Protein AF-A0A2S9FJN2-F1 (afdb_monomer_lite)

Sequence (68 aa):
MAQRYEAPGLASRIFNNTIRRLAELGISIQGSTAVRVRGRTTGRLRGVVVNLLEIGGRRYLVSPRGNT

pLDDT: mean 79.12, std 10.03, range [47.88, 92.81]

Radius of gyration: 13.76 Å; chains: 1; bounding box: 34×26×32 Å

Foldseek 3Di:
DDPDDPDDDPVSVVVQVVQQVCVVVVNDDPQWHWDWDQDPPPRDTDTHTFHWDDDPNDTDGDDPNDDD

Structure (mmCIF, N/CA/C/O backbone):
data_AF-A0A2S9FJN2-F1
#
_entry.id   AF-A0A2S9FJN2-F1
#
loop_
_atom_site.group_PDB
_atom_site.id
_atom_site.type_symbol
_atom_site.label_atom_id
_atom_site.label_alt_id
_atom_site.label_comp_id
_atom_site.label_asym_id
_atom_site.label_entity_id
_atom_site.label_seq_id
_atom_site.pdbx_PDB_ins_code
_atom_site.Cartn_x
_atom_site.Cartn_y
_atom_site.Cartn_z
_atom_site.occupancy
_atom_site.B_iso_or_equiv
_atom_site.auth_seq_id
_atom_site.auth_comp_id
_atom_site.auth_asym_id
_atom_site.auth_atom_id
_atom_site.pdbx_PDB_model_num
ATOM 1 N N . MET A 1 1 ? -3.047 -16.605 -23.862 1.00 47.88 1 MET A N 1
ATOM 2 C CA . MET A 1 1 ? -2.732 -15.159 -23.889 1.00 47.88 1 MET A CA 1
ATOM 3 C C . MET A 1 1 ? -1.543 -14.915 -22.975 1.00 47.88 1 MET A C 1
ATOM 5 O O . MET A 1 1 ? -1.643 -15.228 -21.797 1.00 47.88 1 MET A O 1
ATOM 9 N N . ALA A 1 2 ? -0.410 -14.443 -23.495 1.00 52.34 2 ALA A N 1
ATOM 10 C CA . ALA A 1 2 ? 0.731 -14.092 -22.651 1.00 52.34 2 ALA A CA 1
ATOM 11 C C . ALA A 1 2 ? 0.411 -12.786 -21.905 1.00 52.34 2 ALA A C 1
ATOM 13 O O . ALA A 1 2 ? 0.180 -11.761 -22.545 1.00 52.34 2 ALA A O 1
ATOM 14 N N . GLN A 1 3 ? 0.344 -12.819 -20.570 1.00 63.78 3 GLN A N 1
ATOM 15 C CA . GLN A 1 3 ? 0.194 -11.602 -19.768 1.00 63.78 3 GLN A CA 1
ATOM 16 C C . GLN A 1 3 ? 1.447 -10.737 -19.948 1.00 63.78 3 GLN A C 1
ATOM 18 O O . GLN A 1 3 ? 2.525 -11.079 -19.463 1.00 63.78 3 GLN A O 1
ATOM 23 N N . ARG A 1 4 ? 1.316 -9.617 -20.665 1.00 69.25 4 ARG A N 1
ATOM 24 C CA . ARG A 1 4 ? 2.380 -8.616 -20.778 1.00 69.25 4 ARG A CA 1
ATOM 25 C C . ARG A 1 4 ? 2.482 -7.869 -19.447 1.00 69.25 4 ARG A C 1
ATOM 27 O O . ARG A 1 4 ? 1.591 -7.104 -19.089 1.00 69.25 4 ARG A O 1
ATOM 34 N N . TYR A 1 5 ? 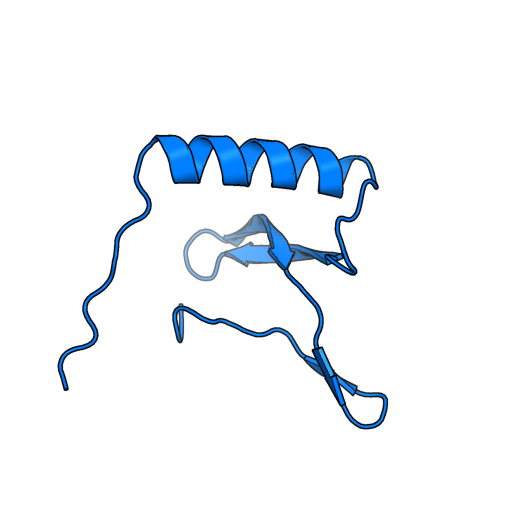3.561 -8.116 -18.709 1.00 69.06 5 TYR A N 1
ATOM 35 C CA . TYR A 1 5 ? 3.881 -7.376 -17.493 1.00 69.06 5 TYR A CA 1
ATOM 36 C C . TYR A 1 5 ? 4.414 -5.985 -17.854 1.00 69.06 5 TYR A C 1
ATOM 38 O O . TYR A 1 5 ? 5.547 -5.833 -18.307 1.00 69.06 5 TYR A O 1
ATOM 46 N N . GLU A 1 6 ? 3.586 -4.966 -17.645 1.00 73.56 6 GLU A N 1
ATOM 47 C CA . GLU A 1 6 ? 3.974 -3.558 -17.739 1.00 73.56 6 GLU A CA 1
ATOM 48 C C . GLU A 1 6 ? 4.742 -3.174 -16.464 1.00 73.56 6 GLU A C 1
ATOM 50 O O . GLU A 1 6 ? 4.160 -2.915 -15.402 1.00 73.56 6 GLU A O 1
ATOM 55 N N . ALA A 1 7 ? 6.074 -3.196 -16.544 1.00 73.44 7 ALA A N 1
ATOM 56 C CA . ALA A 1 7 ? 6.922 -2.849 -15.414 1.00 73.44 7 ALA A CA 1
ATOM 57 C C . ALA A 1 7 ? 6.755 -1.360 -15.044 1.00 73.44 7 ALA A C 1
ATOM 59 O O . ALA A 1 7 ? 6.758 -0.497 -15.923 1.00 73.44 7 ALA A O 1
ATOM 60 N N . PRO A 1 8 ? 6.660 -1.016 -13.747 1.00 72.06 8 PRO A N 1
ATOM 61 C CA . PRO A 1 8 ? 6.489 0.368 -13.333 1.00 72.06 8 PRO A CA 1
ATOM 62 C C . PRO A 1 8 ? 7.739 1.195 -13.653 1.00 72.06 8 PRO A C 1
ATOM 64 O O . PRO A 1 8 ? 8.826 0.949 -13.105 1.00 72.06 8 PRO A O 1
ATOM 67 N N . GLY A 1 9 ? 7.546 2.208 -14.501 1.00 84.81 9 GLY A N 1
ATOM 68 C CA . GLY A 1 9 ? 8.538 3.232 -14.811 1.00 84.81 9 GLY A CA 1
ATOM 69 C C . GLY A 1 9 ? 8.863 4.127 -13.612 1.00 84.81 9 GLY A C 1
ATOM 70 O O . GLY A 1 9 ? 8.246 4.052 -12.546 1.00 84.81 9 GLY A O 1
ATOM 71 N N . LEU A 1 10 ? 9.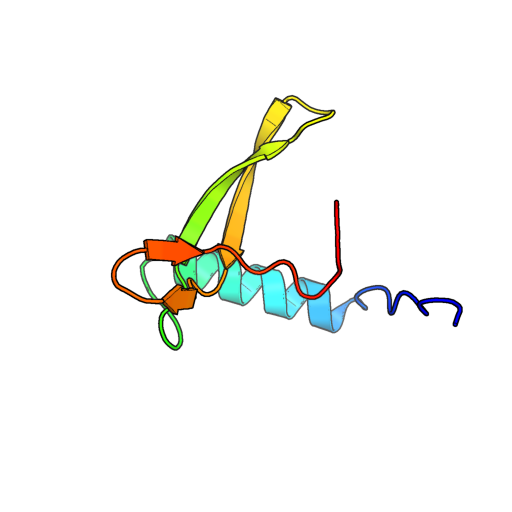857 4.998 -13.783 1.00 84.25 10 LEU A N 1
ATOM 72 C CA . LEU A 1 10 ? 10.402 5.839 -12.711 1.00 84.25 10 LEU A CA 1
ATOM 73 C C . LEU A 1 10 ? 9.338 6.787 -12.124 1.00 84.25 10 LEU A C 1
ATOM 75 O O . LEU A 1 10 ? 9.182 6.859 -10.905 1.00 84.25 10 LEU A O 1
ATOM 79 N N . ALA A 1 11 ? 8.521 7.405 -12.984 1.00 83.50 11 ALA A N 1
ATOM 80 C CA . ALA A 1 11 ? 7.397 8.248 -12.574 1.00 83.50 11 ALA A CA 1
ATOM 81 C C . ALA A 1 11 ? 6.369 7.481 -11.722 1.00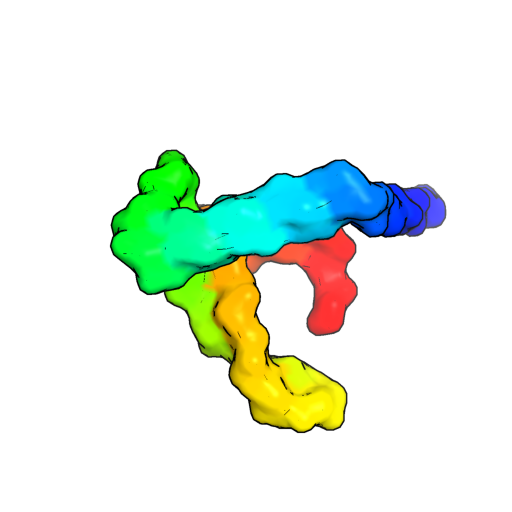 83.50 11 ALA A C 1
ATOM 83 O O . ALA A 1 11 ? 5.965 7.952 -10.658 1.00 83.50 11 ALA A O 1
ATOM 84 N N . SER A 1 12 ? 6.009 6.256 -12.126 1.00 80.44 12 SER A N 1
ATOM 85 C CA . SER A 1 12 ? 5.086 5.403 -11.367 1.00 80.44 12 SER A CA 1
ATOM 86 C C . SER A 1 12 ? 5.637 5.060 -9.982 1.00 80.44 12 SER A C 1
ATOM 88 O O . SER A 1 12 ? 4.885 5.008 -9.012 1.00 80.44 12 SER A O 1
ATOM 90 N N . ARG A 1 13 ? 6.954 4.846 -9.857 1.00 81.69 13 ARG A N 1
ATOM 91 C CA . ARG A 1 13 ? 7.602 4.574 -8.562 1.00 81.69 13 ARG A CA 1
ATOM 92 C C . ARG A 1 13 ? 7.556 5.787 -7.635 1.00 81.69 13 ARG A C 1
ATOM 94 O O . ARG A 1 13 ? 7.250 5.614 -6.457 1.00 81.69 13 ARG A O 1
ATOM 101 N N . ILE A 1 14 ? 7.824 6.985 -8.159 1.00 86.25 14 ILE A N 1
ATOM 102 C CA . ILE A 1 14 ? 7.753 8.234 -7.385 1.00 86.25 14 ILE A CA 1
ATOM 103 C C . ILE A 1 14 ? 6.321 8.469 -6.903 1.00 86.25 14 ILE A C 1
ATOM 105 O O . ILE A 1 14 ? 6.109 8.634 -5.704 1.00 86.25 14 ILE A O 1
ATOM 109 N N . PHE A 1 15 ? 5.341 8.390 -7.808 1.00 82.81 15 PHE A N 1
ATOM 110 C CA . PHE A 1 15 ? 3.928 8.553 -7.470 1.00 82.81 15 PHE A CA 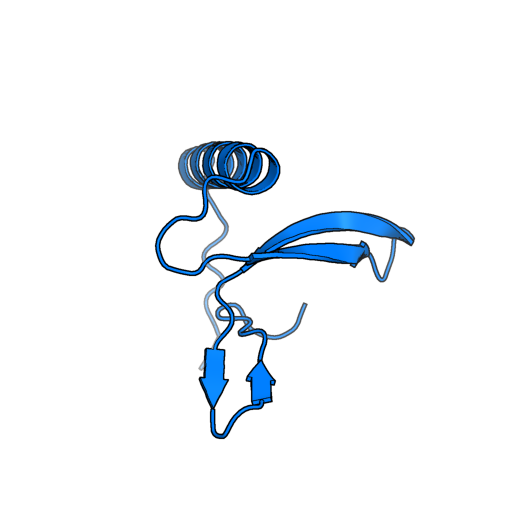1
ATOM 111 C C . PHE A 1 15 ? 3.490 7.578 -6.370 1.00 82.81 15 PHE A C 1
ATOM 113 O O . PHE A 1 15 ? 2.974 8.001 -5.338 1.00 82.81 15 PHE A O 1
ATOM 120 N N . ASN A 1 16 ? 3.791 6.284 -6.526 1.00 79.50 16 ASN A N 1
ATOM 121 C CA . ASN A 1 16 ? 3.454 5.271 -5.524 1.00 79.50 16 ASN A CA 1
ATOM 122 C C . ASN A 1 16 ? 4.095 5.555 -4.157 1.00 79.50 16 ASN A C 1
ATOM 124 O O . ASN A 1 16 ? 3.474 5.304 -3.126 1.00 79.50 16 ASN A O 1
ATOM 128 N N . ASN A 1 17 ? 5.321 6.083 -4.125 1.00 82.25 17 ASN A N 1
ATOM 129 C CA . ASN A 1 17 ? 5.988 6.424 -2.871 1.00 82.25 17 ASN A CA 1
ATOM 130 C C . ASN A 1 17 ? 5.347 7.643 -2.185 1.00 82.25 17 ASN A C 1
ATOM 132 O O . ASN A 1 17 ? 5.194 7.646 -0.965 1.00 82.25 17 ASN A O 1
ATOM 136 N N . THR A 1 18 ? 4.924 8.649 -2.956 1.00 83.81 18 THR A N 1
ATOM 137 C CA . THR A 1 18 ? 4.184 9.810 -2.435 1.00 83.81 18 THR A CA 1
ATOM 138 C C . THR A 1 18 ? 2.843 9.385 -1.847 1.00 83.81 18 THR A C 1
ATOM 140 O O . THR A 1 18 ? 2.553 9.703 -0.697 1.00 83.81 18 THR A O 1
ATOM 143 N N . ILE A 1 19 ? 2.064 8.589 -2.589 1.00 77.25 19 ILE A N 1
ATOM 144 C CA . ILE A 1 19 ? 0.786 8.041 -2.112 1.00 77.25 19 ILE A CA 1
ATOM 145 C C . ILE A 1 19 ? 0.989 7.196 -0.853 1.00 77.25 19 ILE A C 1
ATOM 147 O O . ILE A 1 19 ? 0.225 7.316 0.102 1.00 77.25 19 ILE A O 1
ATOM 151 N N . ARG A 1 20 ? 2.056 6.389 -0.805 1.00 76.75 20 ARG A N 1
ATOM 152 C CA . ARG A 1 20 ? 2.407 5.620 0.391 1.00 76.75 20 ARG A CA 1
ATOM 153 C C . ARG A 1 20 ? 2.653 6.515 1.602 1.00 76.75 20 ARG A C 1
ATOM 155 O O . ARG A 1 20 ? 2.130 6.214 2.668 1.00 76.75 20 ARG A O 1
ATOM 162 N N . ARG A 1 21 ? 3.418 7.599 1.452 1.00 81.38 21 ARG A N 1
ATOM 163 C CA . ARG A 1 21 ? 3.670 8.542 2.553 1.00 81.38 21 ARG A CA 1
ATOM 164 C C . ARG A 1 21 ? 2.391 9.219 3.032 1.00 81.38 21 ARG A C 1
ATOM 166 O O . ARG A 1 21 ? 2.189 9.315 4.233 1.00 81.38 21 ARG A O 1
ATOM 173 N N . LEU A 1 22 ? 1.518 9.633 2.116 1.00 77.38 22 LEU A N 1
ATOM 174 C CA . LEU A 1 22 ? 0.222 10.220 2.467 1.00 77.38 22 LEU A CA 1
ATOM 175 C C . LEU A 1 22 ? -0.651 9.231 3.251 1.00 77.38 22 LEU A C 1
ATOM 177 O O . LEU A 1 22 ? -1.167 9.579 4.309 1.00 77.38 22 LEU A O 1
ATOM 181 N N . ALA A 1 23 ? -0.732 7.978 2.802 1.00 71.88 23 ALA A N 1
ATOM 182 C CA . ALA A 1 23 ? -1.487 6.945 3.504 1.00 71.88 23 ALA A CA 1
ATOM 183 C C . ALA A 1 23 ? -0.884 6.595 4.877 1.00 71.88 23 ALA A C 1
ATOM 185 O O . ALA A 1 23 ? -1.625 6.378 5.832 1.00 71.88 23 ALA A O 1
ATOM 186 N N . GLU A 1 24 ? 0.449 6.564 5.005 1.00 73.25 24 GLU A N 1
ATOM 187 C CA . GLU A 1 24 ? 1.134 6.392 6.297 1.00 73.25 24 GLU A CA 1
ATOM 188 C C . GLU A 1 24 ? 0.865 7.565 7.260 1.00 73.25 24 GLU A C 1
ATOM 190 O O . GLU A 1 24 ? 0.866 7.360 8.472 1.00 73.25 24 GLU A O 1
ATOM 195 N N . LEU A 1 25 ? 0.575 8.760 6.735 1.00 75.94 25 LEU A N 1
ATOM 196 C CA . LEU A 1 25 ? 0.164 9.950 7.492 1.00 75.94 25 LEU A CA 1
ATOM 197 C C . LEU A 1 25 ? -1.354 10.012 7.763 1.00 75.94 25 LEU A C 1
ATOM 199 O O . LEU A 1 25 ? -1.835 11.002 8.306 1.00 75.94 25 LEU A O 1
ATOM 203 N N . GLY A 1 26 ? -2.119 8.978 7.393 1.00 64.88 26 GLY A N 1
ATOM 204 C CA . GLY A 1 26 ? -3.573 8.915 7.599 1.00 64.88 26 GLY A CA 1
ATOM 205 C C . GLY A 1 26 ? -4.407 9.597 6.510 1.00 64.88 26 GLY A C 1
ATOM 206 O O . GLY A 1 26 ? -5.633 9.621 6.603 1.00 64.88 26 GLY A O 1
ATOM 207 N N . ILE A 1 27 ? -3.774 10.109 5.451 1.00 69.38 27 ILE A N 1
ATOM 208 C CA . ILE A 1 27 ? -4.453 10.705 4.298 1.00 69.38 27 ILE A CA 1
ATOM 209 C C . ILE A 1 27 ? -4.778 9.578 3.312 1.00 69.38 27 ILE A C 1
ATOM 211 O O . ILE A 1 27 ? -3.972 9.210 2.455 1.00 69.38 27 ILE A O 1
ATOM 215 N N . SER A 1 28 ? -5.964 8.990 3.472 1.00 62.88 28 SER A N 1
ATOM 216 C CA . SER A 1 28 ? -6.501 7.981 2.557 1.00 62.88 28 SER A CA 1
ATOM 217 C C . SER A 1 28 ? -7.175 8.650 1.360 1.00 62.88 28 SER A C 1
ATOM 219 O O . SER A 1 28 ? -8.061 9.488 1.516 1.00 62.88 28 SER A O 1
ATOM 221 N N . ILE A 1 29 ? -6.779 8.266 0.147 1.00 62.97 29 ILE A N 1
ATOM 222 C CA . ILE A 1 29 ? -7.458 8.678 -1.084 1.00 62.97 29 ILE A CA 1
ATOM 223 C C . ILE A 1 29 ? -8.489 7.599 -1.428 1.00 62.97 29 ILE A C 1
ATOM 225 O O . ILE A 1 29 ? -8.112 6.455 -1.681 1.00 62.97 29 ILE A O 1
ATOM 229 N N . GLN A 1 30 ? -9.777 7.948 -1.430 1.00 65.44 30 GLN A N 1
ATOM 230 C CA . GLN A 1 30 ? -10.877 7.084 -1.890 1.00 65.44 30 GLN A CA 1
ATOM 231 C C . GLN A 1 30 ? -10.931 5.667 -1.266 1.00 65.44 30 GLN A C 1
ATOM 233 O O . GLN A 1 30 ? -11.040 4.676 -1.982 1.00 65.44 30 GLN A O 1
ATOM 238 N N . GLY A 1 31 ? -10.836 5.541 0.064 1.00 66.25 31 GLY A N 1
ATOM 239 C CA . GLY A 1 31 ? -10.981 4.237 0.744 1.00 66.25 31 GLY A CA 1
ATOM 240 C C . GLY A 1 31 ? -9.718 3.366 0.752 1.00 66.25 31 GLY A C 1
ATOM 241 O O . GLY A 1 31 ? -9.741 2.207 1.171 1.00 66.25 31 GLY A O 1
ATOM 242 N N . SER A 1 32 ? -8.580 3.924 0.337 1.00 71.38 32 SER A N 1
ATOM 243 C CA . SER A 1 32 ? -7.292 3.241 0.408 1.00 71.38 32 SER A CA 1
ATOM 244 C C . SER A 1 32 ? -6.865 2.963 1.856 1.00 71.38 32 SER A C 1
ATOM 246 O O . SER A 1 32 ? -6.830 3.840 2.715 1.00 71.38 32 SER A O 1
ATOM 248 N N . THR A 1 33 ? -6.515 1.714 2.136 1.00 76.69 33 THR A N 1
ATOM 249 C CA . THR A 1 33 ? -6.066 1.241 3.445 1.00 76.69 33 THR A CA 1
ATOM 250 C C . THR A 1 33 ? -4.575 0.930 3.397 1.00 76.69 33 THR A C 1
ATOM 252 O O . THR A 1 33 ? -4.098 0.235 2.497 1.00 76.69 33 THR A O 1
ATOM 255 N N . ALA A 1 34 ? -3.826 1.431 4.380 1.00 80.88 34 ALA A N 1
ATOM 256 C CA . ALA A 1 34 ? -2.433 1.056 4.574 1.00 80.88 34 ALA A CA 1
ATOM 257 C C . ALA A 1 34 ? -2.356 -0.289 5.315 1.00 80.88 34 ALA A C 1
ATOM 259 O O . ALA A 1 34 ? -2.745 -0.397 6.476 1.00 80.88 34 ALA A O 1
ATOM 260 N N . VAL A 1 35 ? -1.833 -1.320 4.652 1.00 83.94 35 VAL A N 1
ATOM 261 C CA . VAL A 1 35 ? -1.630 -2.657 5.225 1.00 83.94 35 VAL A CA 1
ATOM 262 C C . VAL A 1 35 ? -0.135 -2.917 5.368 1.00 83.94 35 VAL A C 1
ATOM 264 O O . VAL A 1 35 ? 0.656 -2.587 4.485 1.00 83.94 35 VAL A O 1
ATOM 267 N N . ARG A 1 36 ? 0.277 -3.531 6.480 1.00 86.69 36 ARG A N 1
ATOM 268 C CA . ARG A 1 36 ? 1.644 -4.041 6.641 1.00 86.69 36 ARG A CA 1
ATOM 269 C C . ARG A 1 36 ? 1.648 -5.541 6.401 1.00 86.69 36 ARG A C 1
ATOM 271 O O . ARG A 1 36 ? 0.995 -6.283 7.124 1.00 86.69 36 ARG A O 1
ATOM 278 N N . VAL A 1 37 ? 2.406 -5.978 5.403 1.00 86.81 37 VAL A N 1
ATOM 279 C CA . VAL A 1 37 ? 2.587 -7.396 5.076 1.00 86.81 37 VAL A CA 1
ATOM 280 C C . VAL A 1 37 ? 4.031 -7.814 5.316 1.00 86.81 37 VAL A C 1
ATOM 282 O O . VAL A 1 37 ? 4.962 -7.024 5.142 1.00 86.81 37 VAL A O 1
ATOM 285 N N . ARG A 1 38 ? 4.239 -9.068 5.711 1.00 90.81 38 ARG A N 1
ATOM 286 C CA . ARG A 1 38 ? 5.574 -9.653 5.831 1.00 90.81 38 ARG A CA 1
ATOM 287 C C . ARG A 1 38 ? 6.006 -10.184 4.467 1.00 90.81 38 ARG A C 1
ATOM 289 O O . ARG A 1 38 ? 5.301 -10.991 3.871 1.00 90.81 38 ARG A O 1
ATOM 296 N N . GLY A 1 39 ? 7.159 -9.751 3.963 1.00 89.81 39 GLY A N 1
ATOM 297 C CA . GLY A 1 39 ? 7.679 -10.261 2.695 1.00 89.81 39 GLY A CA 1
ATOM 298 C C . GLY A 1 39 ? 7.980 -11.761 2.781 1.00 89.81 39 GLY A C 1
ATOM 299 O O . GLY A 1 39 ? 8.767 -12.159 3.635 1.00 89.81 39 GLY A O 1
ATOM 300 N N . ARG A 1 40 ? 7.411 -12.576 1.880 1.00 88.12 40 ARG A N 1
ATOM 301 C CA . ARG A 1 40 ? 7.574 -14.046 1.867 1.00 88.12 40 ARG A CA 1
ATOM 302 C C . ARG A 1 40 ? 9.041 -14.490 1.878 1.00 88.12 40 ARG A C 1
ATOM 304 O O . ARG A 1 40 ? 9.400 -15.377 2.635 1.00 88.12 40 ARG A O 1
ATOM 311 N N . THR A 1 41 ? 9.883 -13.852 1.065 1.00 89.88 41 THR A N 1
ATOM 312 C CA . THR A 1 41 ? 11.300 -14.233 0.920 1.00 89.88 41 THR A CA 1
ATOM 313 C C . THR A 1 41 ? 12.203 -13.563 1.952 1.00 89.88 41 THR A C 1
ATOM 315 O O . THR A 1 41 ? 13.105 -14.185 2.491 1.00 89.88 41 THR A O 1
ATOM 318 N N . THR A 1 42 ? 11.991 -12.272 2.221 1.00 91.94 42 THR A N 1
ATOM 319 C CA . THR A 1 42 ? 12.925 -11.472 3.040 1.00 91.94 42 THR A CA 1
ATOM 320 C C . THR A 1 42 ? 12.502 -11.332 4.497 1.00 91.94 42 THR A C 1
ATOM 322 O O . THR A 1 42 ? 13.261 -10.803 5.301 1.00 91.94 42 THR A O 1
ATOM 325 N N . GLY A 1 43 ? 11.267 -11.698 4.843 1.00 92.81 43 GLY A N 1
ATOM 326 C CA . GLY A 1 43 ? 10.699 -11.520 6.178 1.00 92.81 43 GLY A CA 1
ATOM 327 C C . GLY A 1 43 ? 10.483 -10.063 6.605 1.00 92.81 43 GLY A C 1
ATOM 328 O O . GLY A 1 43 ? 9.899 -9.835 7.661 1.00 92.81 43 GLY A O 1
ATOM 329 N N . ARG A 1 44 ? 10.922 -9.074 5.813 1.00 92.38 44 ARG A N 1
ATOM 330 C CA . ARG A 1 44 ? 10.806 -7.648 6.139 1.00 92.38 44 ARG A CA 1
ATOM 331 C C . ARG A 1 44 ? 9.354 -7.194 6.042 1.00 92.38 44 ARG A C 1
ATOM 333 O O . ARG A 1 44 ? 8.654 -7.560 5.096 1.00 92.38 44 ARG A O 1
ATOM 340 N N . LEU A 1 45 ? 8.926 -6.355 6.983 1.00 89.31 45 LEU A N 1
ATOM 341 C CA . LEU A 1 45 ? 7.634 -5.684 6.897 1.00 89.31 45 LEU A CA 1
ATOM 342 C C . LEU A 1 45 ? 7.644 -4.683 5.739 1.00 89.31 45 LEU A C 1
ATOM 344 O O . LEU A 1 45 ? 8.571 -3.886 5.579 1.00 89.31 45 LEU A O 1
ATOM 348 N N . ARG A 1 46 ? 6.600 -4.737 4.918 1.00 83.56 46 ARG A N 1
ATOM 349 C CA . ARG A 1 46 ? 6.364 -3.831 3.799 1.00 83.56 46 ARG A CA 1
ATOM 350 C C . ARG A 1 46 ? 5.004 -3.176 4.003 1.00 83.56 46 ARG A C 1
ATOM 352 O O . ARG A 1 46 ? 4.004 -3.873 4.148 1.00 83.56 46 ARG A O 1
ATOM 359 N N . GLY A 1 47 ? 4.984 -1.846 4.038 1.00 83.38 47 GLY A N 1
ATOM 360 C CA . GLY A 1 47 ? 3.747 -1.073 3.973 1.00 83.38 47 GLY A CA 1
ATOM 361 C C . GLY A 1 47 ? 3.270 -0.998 2.528 1.00 83.38 47 GLY A C 1
ATOM 362 O O . GLY A 1 47 ? 4.036 -0.585 1.655 1.00 83.38 47 GLY A O 1
ATOM 363 N N . VAL A 1 48 ? 2.033 -1.414 2.281 1.00 80.50 48 VAL A N 1
ATOM 364 C CA . VAL A 1 48 ? 1.368 -1.320 0.980 1.00 80.50 48 VAL A CA 1
ATOM 365 C C . VAL A 1 48 ? 0.054 -0.576 1.141 1.00 80.50 48 VAL A C 1
ATOM 367 O O . VAL A 1 48 ? -0.670 -0.774 2.113 1.00 80.50 48 VAL A O 1
ATOM 370 N N . VAL A 1 49 ? -0.238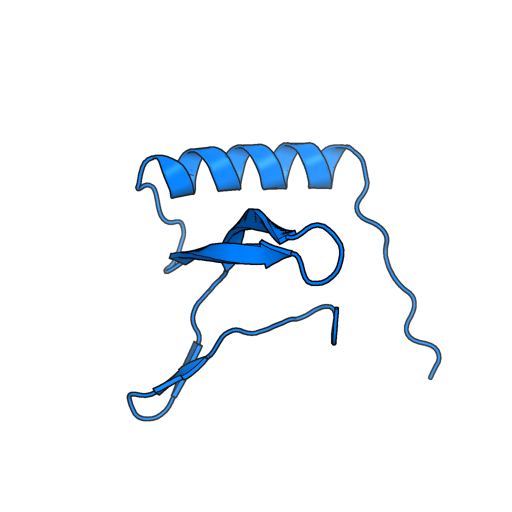 0.298 0.184 1.00 79.69 49 VAL A N 1
ATOM 371 C CA . VAL A 1 49 ? -1.516 1.002 0.106 1.00 79.69 49 VAL A CA 1
ATOM 372 C C . VAL A 1 49 ? -2.364 0.284 -0.921 1.00 79.69 49 VAL A C 1
ATOM 374 O O . VAL A 1 49 ? -1.952 0.116 -2.068 1.00 79.69 49 VAL A O 1
ATOM 377 N N . VAL A 1 50 ? -3.522 -0.181 -0.485 1.00 79.88 50 VAL A N 1
ATOM 378 C CA . VAL A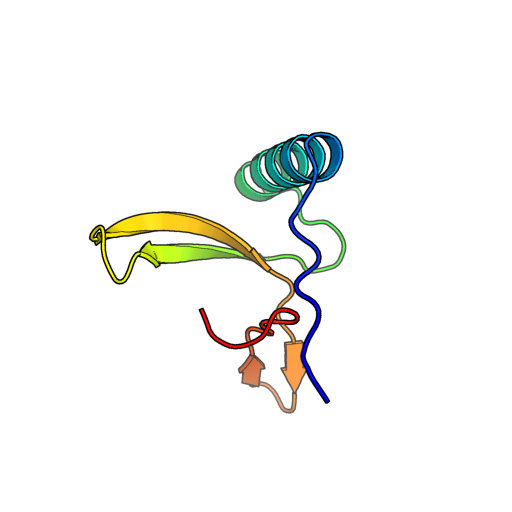 1 50 ? -4.422 -1.034 -1.260 1.00 79.88 50 VAL A CA 1
ATOM 379 C C . VAL A 1 50 ? -5.845 -0.557 -1.042 1.00 79.88 50 VAL A C 1
ATOM 381 O O . VAL A 1 50 ? -6.176 -0.075 0.037 1.00 79.88 50 VAL A O 1
ATOM 384 N N . ASN A 1 51 ? -6.694 -0.678 -2.057 1.00 85.06 51 ASN A N 1
ATOM 385 C CA . ASN A 1 51 ? -8.119 -0.466 -1.855 1.00 85.06 51 ASN A CA 1
ATOM 386 C C . ASN A 1 51 ? -8.742 -1.762 -1.324 1.00 85.06 51 ASN A C 1
ATOM 388 O O . ASN A 1 51 ? -8.494 -2.832 -1.890 1.00 85.06 51 ASN A O 1
ATOM 392 N N . LEU A 1 52 ? -9.510 -1.674 -0.237 1.00 85.31 52 LEU A N 1
ATOM 393 C CA . LEU A 1 52 ? -10.268 -2.815 0.269 1.00 85.31 52 LEU A CA 1
ATOM 394 C C . LEU A 1 52 ? -11.586 -2.896 -0.491 1.00 85.31 52 LEU A C 1
ATOM 396 O O . LEU A 1 52 ? -12.363 -1.947 -0.508 1.00 85.31 52 LEU A O 1
ATOM 400 N N . LEU A 1 53 ? -11.835 -4.045 -1.106 1.00 86.75 53 LEU A N 1
ATOM 401 C CA . LEU A 1 53 ? -13.120 -4.338 -1.719 1.00 86.75 53 LEU A CA 1
ATOM 402 C C . LEU A 1 53 ? -14.021 -4.984 -0.667 1.00 86.75 53 LEU A C 1
ATOM 404 O O . LEU A 1 53 ? -13.667 -6.029 -0.122 1.00 86.75 53 LEU A O 1
ATOM 408 N N . GLU A 1 54 ? -15.168 -4.381 -0.375 1.00 89.00 54 GLU A N 1
ATOM 409 C CA . GLU A 1 54 ? -16.152 -4.954 0.543 1.00 89.00 54 GLU A CA 1
ATOM 410 C C . GLU A 1 54 ? -17.296 -5.614 -0.232 1.00 89.00 54 GLU A C 1
ATOM 412 O O . GLU A 1 54 ? -17.927 -4.986 -1.079 1.00 89.00 54 GLU A O 1
ATOM 417 N N . ILE A 1 55 ? -17.552 -6.894 0.049 1.00 91.69 55 ILE A N 1
ATOM 418 C CA . ILE A 1 55 ? -18.658 -7.661 -0.538 1.00 91.69 55 ILE A CA 1
ATOM 419 C C . ILE A 1 55 ? -19.330 -8.447 0.584 1.00 91.69 55 ILE A C 1
ATOM 421 O O . ILE A 1 55 ? -18.694 -9.284 1.226 1.00 91.69 55 ILE A O 1
ATOM 425 N N . GLY A 1 56 ? -20.614 -8.175 0.834 1.00 90.50 56 GLY A N 1
ATOM 426 C CA . GLY A 1 56 ? -21.401 -8.892 1.845 1.00 90.50 56 GLY A CA 1
ATOM 427 C C . GLY A 1 56 ? -20.796 -8.833 3.255 1.00 90.50 56 GLY A C 1
ATOM 428 O O . GLY A 1 56 ? -20.759 -9.849 3.945 1.00 90.50 56 GLY A O 1
ATOM 429 N N . GLY A 1 57 ? -20.241 -7.681 3.653 1.00 91.94 57 GLY A N 1
ATOM 430 C CA . GLY A 1 57 ? -19.601 -7.477 4.961 1.00 91.94 57 GLY A CA 1
ATOM 431 C C . GLY A 1 57 ? -18.214 -8.118 5.113 1.00 91.94 57 GLY A C 1
ATOM 432 O O . GLY A 1 57 ? -17.619 -8.070 6.190 1.00 91.94 57 GLY A O 1
ATOM 433 N N . ARG A 1 58 ? -17.668 -8.723 4.051 1.00 91.81 58 ARG A N 1
ATOM 434 C CA . ARG A 1 58 ? -16.304 -9.266 4.023 1.00 91.81 58 ARG A CA 1
ATOM 435 C C . ARG A 1 58 ? -15.390 -8.347 3.228 1.00 91.81 58 ARG A C 1
ATOM 437 O O . ARG A 1 58 ? -15.754 -7.877 2.153 1.00 91.81 58 ARG A O 1
ATOM 444 N N . ARG A 1 59 ? -14.184 -8.121 3.753 1.00 88.75 59 ARG A N 1
ATOM 445 C CA . ARG A 1 59 ? -13.167 -7.256 3.145 1.00 88.75 59 ARG A CA 1
ATOM 446 C C . ARG A 1 59 ? -12.135 -8.094 2.401 1.00 88.75 59 ARG A C 1
ATOM 448 O O . ARG A 1 59 ? -11.572 -9.031 2.964 1.00 88.75 59 ARG A O 1
ATOM 455 N N . TYR A 1 60 ? -11.869 -7.715 1.161 1.00 87.44 60 TYR A N 1
ATOM 456 C CA . TYR A 1 60 ? -10.965 -8.396 0.247 1.00 87.44 60 TYR A CA 1
ATOM 457 C C . TYR A 1 60 ? -9.838 -7.466 -0.189 1.00 87.44 60 TYR A C 1
ATOM 459 O O . TYR A 1 60 ? -10.041 -6.281 -0.456 1.00 87.44 60 TYR A O 1
ATOM 467 N N . LEU A 1 61 ? -8.643 -8.038 -0.302 1.00 87.75 61 LEU A N 1
ATOM 468 C CA . LEU A 1 61 ? -7.506 -7.403 -0.952 1.00 87.75 61 LEU A CA 1
ATOM 469 C C . LEU A 1 61 ? -7.466 -7.845 -2.409 1.00 87.75 61 LEU A C 1
ATOM 471 O O . LEU A 1 61 ? -7.405 -9.039 -2.696 1.00 87.75 61 LEU A O 1
ATOM 475 N N . VAL A 1 62 ? -7.484 -6.881 -3.326 1.00 83.25 62 VAL A N 1
ATOM 476 C CA . VAL A 1 62 ? -7.401 -7.152 -4.762 1.00 83.25 62 VAL A CA 1
ATOM 477 C C . VAL A 1 62 ? -5.958 -6.969 -5.217 1.00 83.25 62 VAL A C 1
ATOM 479 O O . VAL A 1 62 ? -5.374 -5.904 -5.019 1.00 83.25 62 VAL A O 1
ATOM 482 N N . SER A 1 63 ? -5.386 -7.993 -5.854 1.00 81.88 63 SER A N 1
ATOM 483 C CA . SER A 1 63 ? -4.109 -7.877 -6.563 1.00 81.88 63 SER A CA 1
ATOM 484 C C . SER A 1 63 ? -4.364 -7.752 -8.068 1.00 81.88 63 SER A C 1
ATOM 486 O O . SER A 1 63 ? -4.447 -8.766 -8.764 1.00 81.88 63 SER A O 1
ATOM 488 N N . PRO A 1 64 ? -4.486 -6.527 -8.613 1.00 72.25 64 PRO A N 1
ATOM 489 C CA . PRO A 1 64 ? -4.785 -6.336 -10.033 1.00 72.25 64 PRO A CA 1
ATOM 490 C C . PRO A 1 64 ? -3.663 -6.846 -10.947 1.00 72.25 64 PRO A C 1
ATOM 492 O O . PRO A 1 64 ? -3.892 -7.090 -12.125 1.00 72.25 64 PRO A O 1
ATOM 495 N N . ARG A 1 65 ? -2.447 -7.024 -10.409 1.00 75.19 65 ARG A N 1
ATOM 496 C CA . ARG A 1 65 ? -1.288 -7.553 -11.143 1.00 75.19 65 ARG A CA 1
ATOM 497 C C . ARG A 1 65 ? -1.131 -9.077 -11.024 1.00 75.19 65 ARG A C 1
ATOM 499 O O . ARG A 1 65 ? -0.115 -9.601 -11.464 1.00 75.19 65 ARG A O 1
ATOM 506 N N . GLY A 1 66 ? -2.109 -9.784 -10.452 1.00 72.69 66 GLY A N 1
ATOM 507 C CA . GLY A 1 66 ? -2.059 -11.238 -10.260 1.00 72.69 66 GLY A CA 1
ATOM 508 C C . GLY A 1 66 ? -1.304 -11.667 -8.996 1.00 72.69 66 GLY A C 1
ATOM 509 O O . GLY A 1 66 ? -1.092 -10.873 -8.079 1.00 72.69 66 GLY A O 1
ATOM 510 N N . ASN A 1 67 ? -0.924 -12.943 -8.918 1.00 63.75 67 ASN A N 1
ATOM 511 C CA . ASN A 1 67 ? -0.239 -13.496 -7.745 1.00 63.75 67 ASN A CA 1
ATOM 512 C C . ASN A 1 67 ? 1.220 -13.022 -7.669 1.00 63.75 67 ASN A C 1
ATOM 514 O O . ASN A 1 67 ? 1.938 -13.045 -8.666 1.00 63.75 67 ASN A O 1
ATOM 518 N N . THR A 1 68 ? 1.651 -12.608 -6.475 1.00 60.09 68 THR A N 1
ATOM 519 C CA . THR A 1 68 ? 3.040 -12.228 -6.150 1.00 60.09 68 THR A CA 1
ATOM 520 C C . THR A 1 68 ? 3.583 -13.125 -5.038 1.00 60.09 68 THR A C 1
ATOM 522 O O . THR A 1 68 ? 2.804 -13.461 -4.121 1.00 60.09 68 THR A O 1
#

Secondary structure (DSSP, 8-state):
------PPPHHHHHHHHHHHHHHHTT--STTEEEEEEE-TTT--EEEEEEEEEEETTEEEE--TT---